Protein AF-A0A9J6ZD59-F1 (afdb_monomer_lite)

Structure (mmCIF, N/CA/C/O backbone):
data_AF-A0A9J6ZD59-F1
#
_entry.id   AF-A0A9J6ZD59-F1
#
loop_
_atom_site.group_PDB
_atom_site.id
_atom_site.type_symbol
_atom_site.label_atom_id
_atom_site.label_alt_id
_atom_site.label_comp_id
_atom_site.label_asym_id
_atom_site.label_entity_id
_atom_site.label_seq_id
_atom_site.pdbx_PDB_ins_code
_atom_site.Cartn_x
_atom_site.Cartn_y
_atom_site.Cartn_z
_atom_site.occupancy
_atom_site.B_iso_or_equiv
_atom_site.auth_seq_id
_atom_site.auth_comp_id
_atom_site.auth_asym_id
_atom_site.auth_atom_id
_atom_site.pdbx_PDB_model_num
ATOM 1 N N . MET A 1 1 ? 0.435 -4.262 -13.310 1.00 60.81 1 MET A N 1
ATOM 2 C CA . MET A 1 1 ? 0.763 -4.918 -12.031 1.00 60.81 1 MET A CA 1
ATOM 3 C C . MET A 1 1 ? 0.876 -6.402 -12.292 1.00 60.81 1 MET A C 1
ATOM 5 O O . MET A 1 1 ? -0.097 -6.998 -12.744 1.00 60.81 1 MET A O 1
ATOM 9 N N . ILE A 1 2 ? 2.059 -6.954 -12.066 1.00 70.25 2 ILE A N 1
ATOM 10 C CA . ILE A 1 2 ? 2.270 -8.401 -11.984 1.00 70.25 2 ILE A CA 1
ATOM 11 C C . ILE A 1 2 ? 2.345 -8.746 -10.492 1.00 70.25 2 ILE A C 1
ATOM 13 O O . ILE A 1 2 ? 2.813 -7.923 -9.704 1.00 70.25 2 ILE A O 1
ATOM 17 N N . VAL A 1 3 ? 1.788 -9.897 -10.111 1.00 68.38 3 VAL A N 1
ATOM 18 C CA . VAL A 1 3 ? 1.750 -10.381 -8.727 1.00 68.38 3 VAL A CA 1
ATOM 19 C C . VAL A 1 3 ? 2.423 -11.744 -8.700 1.00 68.38 3 VAL A C 1
ATOM 21 O O . VAL A 1 3 ? 1.853 -12.705 -9.217 1.00 68.38 3 VAL A O 1
ATOM 24 N N . ASP A 1 4 ? 3.599 -11.821 -8.084 1.00 70.19 4 ASP A N 1
ATOM 25 C CA . ASP A 1 4 ? 4.326 -13.076 -7.891 1.00 70.19 4 ASP A CA 1
ATOM 26 C C . ASP A 1 4 ? 4.237 -13.529 -6.428 1.00 70.19 4 ASP A C 1
ATOM 28 O O . ASP A 1 4 ? 4.376 -12.729 -5.497 1.00 70.19 4 ASP A O 1
ATOM 32 N N . TYR A 1 5 ? 3.974 -14.825 -6.230 1.00 57.22 5 TYR A N 1
ATOM 33 C CA . TYR A 1 5 ? 3.820 -15.454 -4.917 1.00 57.22 5 TYR A CA 1
ATOM 34 C C . TYR A 1 5 ? 4.978 -16.414 -4.648 1.00 57.22 5 TYR A C 1
ATOM 36 O O . TYR A 1 5 ? 5.177 -17.367 -5.404 1.00 57.22 5 TYR A O 1
ATOM 44 N N . PHE A 1 6 ? 5.685 -16.210 -3.535 1.00 56.00 6 PHE A N 1
ATOM 45 C CA . PHE A 1 6 ? 6.757 -17.096 -3.087 1.00 56.00 6 PHE A CA 1
ATOM 46 C C . PHE A 1 6 ? 6.470 -17.612 -1.672 1.00 56.00 6 PHE A C 1
ATOM 48 O O . PHE A 1 6 ? 6.186 -16.847 -0.749 1.00 56.00 6 PHE A O 1
ATOM 55 N N . ALA A 1 7 ? 6.549 -18.931 -1.503 1.00 54.12 7 ALA A N 1
ATOM 56 C CA . ALA A 1 7 ? 6.500 -19.595 -0.206 1.00 54.12 7 ALA A CA 1
ATOM 57 C C . ALA A 1 7 ? 7.598 -20.667 -0.159 1.00 54.12 7 ALA A C 1
ATOM 59 O O . ALA A 1 7 ? 7.395 -21.790 -0.619 1.00 54.12 7 ALA A O 1
ATOM 60 N N . GLU A 1 8 ? 8.766 -20.320 0.383 1.00 44.62 8 GLU A N 1
ATOM 61 C CA . GLU A 1 8 ? 9.836 -21.276 0.686 1.00 44.62 8 GLU A CA 1
ATOM 62 C C . GLU A 1 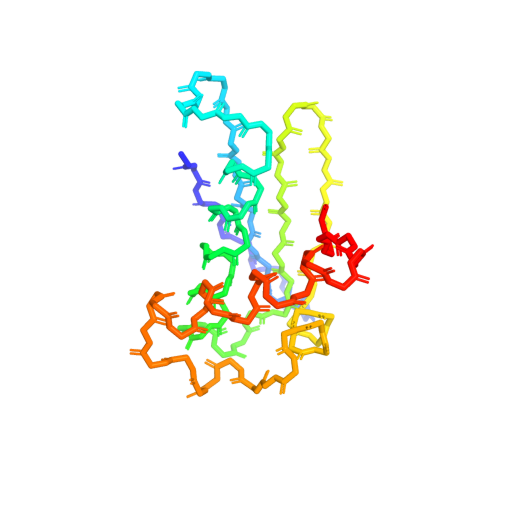8 ? 9.950 -21.477 2.208 1.00 44.62 8 GLU A C 1
ATOM 64 O O . GLU A 1 8 ? 10.362 -20.589 2.950 1.00 44.62 8 GLU A O 1
ATOM 69 N N . GLY A 1 9 ? 9.596 -22.669 2.704 1.00 54.47 9 GLY A N 1
ATOM 70 C CA . GLY A 1 9 ? 9.856 -23.066 4.096 1.00 54.47 9 GLY A CA 1
ATOM 71 C C . GLY A 1 9 ? 9.227 -22.167 5.179 1.00 54.47 9 GLY A C 1
ATOM 72 O O . GLY A 1 9 ? 8.086 -21.736 5.058 1.00 54.47 9 GLY A O 1
ATOM 73 N N . ASN A 1 10 ? 9.968 -21.939 6.276 1.00 52.53 10 ASN A N 1
ATOM 74 C CA . ASN A 1 10 ? 9.569 -21.110 7.431 1.00 52.53 10 ASN A CA 1
ATOM 75 C C . ASN A 1 10 ? 9.657 -19.590 7.161 1.00 52.53 10 ASN A C 1
ATOM 77 O O . ASN A 1 10 ? 9.547 -18.804 8.107 1.00 52.53 10 ASN A O 1
ATOM 81 N N . GLU A 1 11 ? 9.909 -19.153 5.922 1.00 55.75 11 GLU A N 1
ATOM 82 C CA . GLU A 1 11 ? 9.980 -17.725 5.630 1.00 55.75 11 GLU A CA 1
ATOM 83 C C . GLU A 1 11 ? 8.588 -17.069 5.636 1.00 55.75 11 GLU A C 1
ATOM 85 O O . GLU A 1 11 ? 7.596 -17.670 5.211 1.00 55.75 11 GLU A O 1
ATOM 90 N N . PRO A 1 12 ? 8.491 -15.820 6.128 1.00 61.31 12 PRO A N 1
ATOM 91 C CA . PRO A 1 12 ? 7.290 -15.007 6.017 1.00 61.31 12 PRO A CA 1
ATOM 92 C C . PRO A 1 12 ? 6.730 -15.008 4.594 1.00 61.31 12 PRO A C 1
ATOM 94 O O . PRO A 1 12 ? 7.431 -14.607 3.669 1.00 61.31 12 PRO A O 1
ATOM 97 N N . THR A 1 13 ? 5.459 -15.380 4.418 1.00 81.94 13 THR A N 1
ATOM 98 C CA . THR A 1 13 ? 4.805 -15.267 3.109 1.00 81.94 13 THR A CA 1
ATOM 99 C C . THR A 1 13 ? 4.922 -13.826 2.606 1.00 81.94 13 THR A C 1
ATOM 101 O O . THR A 1 13 ? 4.549 -12.887 3.326 1.00 81.94 13 THR A O 1
ATOM 104 N N . SER A 1 14 ? 5.447 -13.668 1.391 1.00 86.75 14 SER A N 1
ATOM 105 C CA . SER A 1 14 ? 5.655 -12.384 0.728 1.00 86.75 14 SER A CA 1
ATOM 106 C C . SER A 1 14 ? 5.030 -12.372 -0.666 1.00 86.75 14 SER A C 1
ATOM 108 O O . SER A 1 14 ? 4.820 -13.413 -1.292 1.00 86.75 14 SER A O 1
ATOM 110 N N . ILE A 1 15 ? 4.686 -11.172 -1.127 1.00 90.62 15 ILE A N 1
ATOM 111 C CA . ILE A 1 15 ? 4.200 -10.913 -2.483 1.00 90.62 15 ILE A CA 1
ATOM 112 C C . ILE A 1 15 ? 5.016 -9.766 -3.061 1.00 90.62 15 ILE A C 1
ATOM 114 O O . ILE A 1 15 ? 5.214 -8.758 -2.378 1.00 90.62 15 ILE A O 1
ATOM 118 N N . THR A 1 16 ? 5.428 -9.898 -4.318 1.00 92.44 16 THR A N 1
ATOM 119 C CA . THR A 1 16 ? 6.008 -8.790 -5.081 1.00 92.44 16 THR A CA 1
ATOM 120 C C . THR A 1 16 ? 4.941 -8.159 -5.969 1.00 92.44 16 THR A C 1
ATOM 122 O O . THR A 1 16 ? 4.239 -8.851 -6.708 1.00 92.44 16 THR A O 1
ATOM 125 N N . LEU A 1 17 ? 4.805 -6.838 -5.868 1.00 92.12 17 LEU A N 1
ATOM 126 C CA . LEU A 1 17 ? 4.003 -5.995 -6.738 1.00 92.12 17 LEU A CA 1
ATOM 127 C C . LEU A 1 17 ? 4.926 -5.192 -7.651 1.00 92.12 17 LEU A C 1
ATOM 129 O O . LEU A 1 17 ? 5.524 -4.206 -7.215 1.00 92.12 17 LEU A O 1
ATOM 133 N N . SER A 1 18 ? 4.988 -5.574 -8.923 1.00 91.00 18 SER A N 1
ATOM 134 C CA . SER A 1 18 ? 5.817 -4.866 -9.901 1.00 91.00 18 SER A CA 1
ATOM 135 C C . SER A 1 18 ? 4.979 -3.920 -10.763 1.00 91.00 18 SER A C 1
ATOM 137 O O . SER A 1 18 ? 3.993 -4.311 -11.416 1.00 91.00 18 SER A O 1
ATOM 139 N N . TYR A 1 19 ? 5.377 -2.650 -10.751 1.00 88.62 19 TYR A N 1
ATOM 140 C CA . TYR A 1 19 ? 4.757 -1.536 -11.457 1.00 88.62 19 TYR A CA 1
ATOM 141 C C . TYR A 1 19 ? 5.693 -1.057 -12.573 1.00 88.62 19 TYR A C 1
ATOM 143 O O . TYR A 1 19 ? 6.526 -0.177 -12.378 1.00 88.62 19 TYR A O 1
ATOM 151 N N . PHE A 1 20 ? 5.553 -1.671 -13.750 1.00 79.00 20 PHE A N 1
ATOM 152 C CA . PHE A 1 20 ? 6.322 -1.329 -14.951 1.00 79.00 20 PHE A CA 1
ATOM 153 C C . PHE A 1 20 ? 5.730 -0.122 -15.700 1.00 79.00 20 PHE A C 1
ATOM 155 O O . PHE A 1 20 ? 4.584 0.261 -15.454 1.00 79.00 20 PHE A O 1
ATOM 162 N N . GLU A 1 21 ? 6.533 0.469 -16.591 1.00 69.50 21 GLU A N 1
ATOM 163 C CA . GLU A 1 21 ? 6.305 1.777 -17.222 1.00 69.50 21 GLU A CA 1
ATOM 164 C C . GLU A 1 21 ? 4.907 1.999 -17.840 1.00 69.50 21 GLU A C 1
ATOM 166 O O . GLU A 1 21 ? 4.253 1.078 -18.327 1.00 69.50 21 GLU A O 1
ATOM 171 N N . GLN A 1 22 ? 4.520 3.285 -17.882 1.00 62.75 22 GLN A N 1
ATOM 172 C CA . GLN A 1 22 ? 3.242 3.856 -18.349 1.00 62.75 22 GLN A CA 1
ATOM 173 C C . GLN A 1 22 ? 2.048 3.713 -17.393 1.00 62.75 22 GLN A C 1
ATOM 175 O O . GLN A 1 22 ? 0.932 3.379 -17.797 1.00 62.75 22 GLN A O 1
ATOM 180 N N . LEU A 1 23 ? 2.248 4.046 -16.116 1.00 73.88 23 LEU A N 1
ATOM 181 C CA . LEU A 1 23 ? 1.120 4.344 -15.235 1.00 73.88 23 LEU A CA 1
ATOM 182 C C . LEU A 1 23 ? 0.607 5.761 -15.496 1.00 73.88 23 LEU A C 1
ATOM 184 O O . LEU A 1 23 ? 1.378 6.715 -15.568 1.00 73.88 23 LEU A O 1
ATOM 188 N N . ASN A 1 24 ? -0.711 5.894 -15.626 1.00 77.38 24 ASN A N 1
ATOM 189 C CA . ASN A 1 24 ? -1.358 7.197 -15.691 1.00 77.38 24 ASN A CA 1
ATOM 190 C C . ASN A 1 24 ? -1.404 7.808 -14.286 1.00 77.38 24 ASN A C 1
ATOM 192 O O . ASN A 1 24 ? -1.943 7.185 -13.372 1.00 77.38 24 ASN A O 1
ATOM 196 N N . GLY A 1 25 ? -0.891 9.026 -14.140 1.00 82.88 25 GLY A N 1
ATOM 197 C CA . GLY A 1 25 ? -0.924 9.783 -12.888 1.00 82.88 25 GLY A CA 1
ATOM 198 C C . GLY A 1 25 ? 0.429 10.396 -12.544 1.00 82.88 25 GLY A C 1
ATOM 199 O O . GLY A 1 25 ? 1.448 10.082 -13.158 1.00 82.88 25 GLY A O 1
ATOM 200 N N . ASN A 1 26 ? 0.436 11.302 -11.572 1.00 90.44 26 ASN A N 1
ATOM 201 C CA . ASN A 1 26 ? 1.683 11.788 -10.985 1.00 90.44 26 ASN A CA 1
ATOM 202 C C . ASN A 1 26 ? 2.258 10.769 -9.979 1.00 90.44 26 ASN A C 1
ATOM 204 O O . ASN A 1 26 ? 1.576 9.836 -9.557 1.00 90.44 26 ASN A O 1
ATOM 208 N N . ASP A 1 27 ? 3.515 10.965 -9.570 1.00 89.69 27 ASP A N 1
ATOM 209 C CA . ASP A 1 27 ? 4.225 10.042 -8.670 1.00 89.69 27 ASP A CA 1
ATOM 210 C C . ASP A 1 27 ? 3.461 9.753 -7.365 1.00 89.69 27 ASP A C 1
ATOM 212 O O . ASP A 1 27 ? 3.402 8.613 -6.904 1.00 89.69 27 ASP A O 1
ATOM 216 N N . LEU A 1 28 ? 2.811 10.771 -6.793 1.00 91.62 28 LEU A N 1
ATOM 217 C CA . LEU A 1 28 ? 2.027 10.622 -5.571 1.00 91.62 28 LEU A CA 1
ATOM 218 C C . LEU A 1 28 ? 0.767 9.783 -5.809 1.00 91.62 28 LEU A C 1
ATOM 220 O O . LEU A 1 28 ? 0.479 8.889 -5.020 1.00 91.62 28 LEU A O 1
ATOM 224 N N . GLU A 1 29 ? 0.026 10.034 -6.888 1.00 91.56 29 GLU A N 1
ATOM 225 C CA . GLU A 1 29 ? -1.168 9.252 -7.253 1.00 91.56 29 GLU A CA 1
ATOM 226 C C . GLU A 1 29 ? -0.826 7.772 -7.465 1.00 91.56 29 GLU A C 1
ATOM 228 O O . GLU A 1 29 ? -1.547 6.876 -7.010 1.00 91.56 29 GLU A O 1
ATOM 233 N N . ILE A 1 30 ? 0.316 7.519 -8.103 1.00 92.12 30 ILE A N 1
ATOM 234 C CA . ILE A 1 30 ? 0.845 6.178 -8.323 1.00 92.12 30 ILE A CA 1
ATOM 235 C C . ILE A 1 30 ? 1.176 5.509 -6.982 1.00 92.12 30 ILE A C 1
ATOM 237 O O . ILE A 1 30 ? 0.673 4.418 -6.703 1.00 92.12 30 ILE A O 1
ATOM 241 N N . LYS A 1 31 ? 1.940 6.170 -6.105 1.00 92.88 31 LYS A N 1
ATOM 242 C CA . LYS A 1 31 ? 2.301 5.626 -4.786 1.00 92.88 31 LYS A CA 1
ATOM 243 C C . LYS A 1 31 ? 1.090 5.426 -3.869 1.00 92.88 31 LYS A C 1
ATOM 245 O O . LYS A 1 31 ? 1.021 4.436 -3.142 1.00 92.88 31 LYS A O 1
ATOM 250 N N . VAL A 1 32 ? 0.084 6.299 -3.929 1.00 93.75 32 VAL A N 1
ATOM 251 C CA . VAL A 1 32 ? -1.188 6.101 -3.210 1.00 93.75 32 VAL A CA 1
ATOM 252 C C . VAL A 1 32 ? -1.915 4.854 -3.721 1.00 93.75 32 VAL A C 1
ATOM 254 O O . VAL A 1 32 ? -2.434 4.075 -2.920 1.00 93.75 32 VAL A O 1
ATOM 257 N N . SER A 1 33 ? -1.896 4.612 -5.033 1.00 92.19 33 SER A N 1
ATOM 258 C CA . SER A 1 33 ? -2.465 3.397 -5.629 1.00 92.19 33 SER A CA 1
ATOM 259 C C . SER A 1 33 ? -1.698 2.136 -5.209 1.00 92.19 33 SER A C 1
ATOM 261 O O . SER A 1 33 ? -2.306 1.109 -4.908 1.00 92.19 33 SER A O 1
ATOM 263 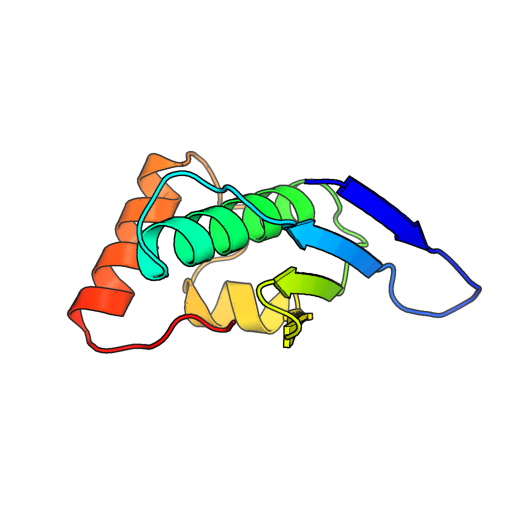N N . MET A 1 34 ? -0.366 2.209 -5.113 1.00 93.69 34 MET A N 1
ATOM 264 C CA . MET A 1 34 ? 0.471 1.123 -4.583 1.00 93.69 34 MET A CA 1
ATOM 265 C C . MET A 1 34 ? 0.122 0.791 -3.136 1.00 93.69 34 MET A C 1
ATOM 267 O O . MET A 1 34 ? -0.098 -0.371 -2.791 1.00 93.69 34 MET A O 1
ATOM 271 N N . MET A 1 35 ? -0.012 1.825 -2.306 1.00 94.44 35 MET A N 1
ATOM 272 C CA . MET A 1 35 ? -0.438 1.703 -0.916 1.00 94.44 35 MET A CA 1
ATOM 273 C C . MET A 1 35 ? -1.827 1.078 -0.789 1.00 94.44 35 MET A C 1
ATOM 275 O O . MET A 1 35 ? -2.049 0.258 0.106 1.00 94.44 35 MET A O 1
ATOM 279 N N . PHE A 1 36 ? -2.759 1.419 -1.682 1.00 93.62 36 PHE A N 1
ATOM 280 C CA . PHE A 1 36 ? -4.092 0.824 -1.689 1.00 93.62 36 PHE A CA 1
ATOM 281 C C . PHE A 1 36 ? -4.043 -0.667 -2.042 1.00 93.62 36 PHE A C 1
ATOM 283 O O . PHE A 1 36 ? -4.593 -1.490 -1.310 1.00 93.62 36 PHE A O 1
ATOM 290 N N . ASN A 1 37 ? -3.312 -1.037 -3.095 1.00 92.44 37 ASN A N 1
ATOM 291 C CA . ASN A 1 37 ? -3.154 -2.436 -3.496 1.00 92.44 37 ASN A CA 1
ATOM 292 C C . ASN A 1 37 ? -2.492 -3.270 -2.391 1.00 92.44 37 ASN A C 1
ATOM 294 O O . ASN A 1 37 ? -2.967 -4.361 -2.072 1.00 92.44 37 ASN A O 1
ATOM 298 N N . ALA A 1 38 ? -1.445 -2.734 -1.757 1.00 93.44 38 ALA A N 1
ATOM 299 C CA . ALA A 1 38 ? -0.798 -3.372 -0.618 1.00 93.44 38 ALA A CA 1
ATOM 300 C C . ALA A 1 38 ? -1.766 -3.557 0.563 1.00 93.44 38 ALA A C 1
ATOM 302 O O . ALA A 1 38 ? -1.842 -4.637 1.149 1.00 93.44 38 ALA A O 1
ATOM 303 N N . THR A 1 39 ? -2.558 -2.525 0.868 1.00 93.38 39 THR A N 1
ATOM 304 C CA . THR A 1 39 ? -3.610 -2.572 1.892 1.00 93.38 39 THR A CA 1
ATOM 305 C C . THR A 1 39 ? -4.602 -3.701 1.608 1.00 93.38 39 THR A C 1
ATOM 307 O O . THR A 1 39 ? -4.846 -4.526 2.485 1.00 93.38 39 THR A O 1
ATOM 310 N N . CYS A 1 40 ? -5.112 -3.807 0.378 1.00 91.00 40 CYS A N 1
ATOM 311 C CA . CYS A 1 40 ? -6.038 -4.869 -0.018 1.00 91.00 40 CYS A CA 1
ATOM 312 C C . CYS A 1 40 ? -5.428 -6.274 0.094 1.00 91.00 40 CYS A C 1
ATOM 314 O O . CYS A 1 40 ? -6.095 -7.197 0.571 1.00 91.00 40 CYS A O 1
ATOM 316 N N . LEU A 1 41 ? -4.170 -6.452 -0.316 1.00 91.06 41 LEU A N 1
ATOM 317 C CA . LEU A 1 41 ? -3.481 -7.739 -0.209 1.00 91.06 41 LEU A CA 1
ATOM 318 C C . LEU A 1 41 ? -3.308 -8.169 1.244 1.00 91.06 41 LEU A C 1
ATOM 320 O O . LEU A 1 41 ? -3.633 -9.300 1.597 1.00 91.06 41 LEU A O 1
ATOM 324 N N . PHE A 1 42 ? -2.870 -7.266 2.117 1.00 91.50 42 PHE A N 1
ATOM 325 C CA . PHE A 1 42 ? -2.802 -7.572 3.539 1.00 91.50 42 PHE A CA 1
ATOM 326 C C . PHE A 1 42 ? -4.191 -7.827 4.146 1.00 91.50 42 PHE A C 1
ATOM 328 O O . PHE A 1 42 ? -4.337 -8.741 4.952 1.00 91.50 42 PHE A O 1
ATOM 335 N N . SER A 1 43 ? -5.236 -7.090 3.766 1.00 89.00 43 SER A N 1
ATOM 336 C CA . SER A 1 43 ? -6.593 -7.356 4.271 1.00 89.00 43 SER A CA 1
ATOM 337 C C . SER A 1 43 ? -7.146 -8.723 3.842 1.00 89.00 43 SER A C 1
ATOM 339 O O . SER A 1 43 ? -8.008 -9.265 4.525 1.00 89.00 43 SER A O 1
ATOM 341 N N . THR A 1 44 ? -6.677 -9.286 2.724 1.00 86.88 44 THR A N 1
ATOM 342 C CA . THR A 1 44 ? -7.182 -10.562 2.181 1.00 86.88 44 THR A CA 1
ATOM 343 C C . THR A 1 44 ? -6.313 -11.767 2.543 1.00 86.88 44 THR A C 1
ATOM 345 O O . THR A 1 44 ? -6.841 -12.856 2.763 1.00 86.88 44 THR A O 1
ATOM 348 N N . ALA A 1 45 ? -4.995 -11.591 2.656 1.00 86.19 45 ALA A N 1
ATOM 349 C CA . ALA A 1 45 ? -4.047 -12.648 2.989 1.00 86.19 45 ALA A CA 1
ATOM 350 C C . ALA A 1 45 ? -3.499 -12.472 4.416 1.00 86.19 45 ALA A C 1
ATOM 352 O O . ALA A 1 45 ? -2.490 -11.807 4.650 1.00 86.19 45 ALA A O 1
ATOM 353 N N . ASN A 1 46 ? -4.149 -13.102 5.400 1.00 80.00 46 ASN A N 1
ATOM 354 C CA . ASN A 1 46 ? -3.785 -12.966 6.821 1.00 80.00 46 ASN A CA 1
ATOM 355 C C . ASN A 1 46 ? -2.372 -13.466 7.161 1.00 80.00 46 ASN A C 1
ATOM 357 O O . ASN A 1 46 ? -1.754 -12.967 8.099 1.00 80.00 46 ASN A O 1
ATOM 361 N N . ASN A 1 47 ? -1.847 -14.428 6.402 1.00 84.06 47 ASN A N 1
ATOM 362 C CA . ASN A 1 47 ? -0.483 -14.937 6.547 1.00 84.06 47 ASN A CA 1
ATOM 363 C C . ASN A 1 47 ? 0.568 -14.099 5.798 1.00 84.06 47 ASN A C 1
ATOM 365 O O . ASN A 1 47 ? 1.760 -14.323 6.005 1.00 84.06 47 ASN A O 1
ATOM 369 N N . LEU A 1 48 ? 0.153 -13.142 4.959 1.00 87.50 48 LEU A N 1
ATOM 370 C CA . LEU A 1 48 ? 1.060 -12.227 4.273 1.00 87.50 48 LEU A CA 1
ATOM 371 C C . LEU A 1 48 ? 1.699 -11.284 5.292 1.00 87.50 48 LEU A C 1
ATOM 373 O O . LEU A 1 48 ? 1.010 -10.512 5.971 1.00 87.50 48 LEU A O 1
ATOM 377 N N . GLN A 1 49 ? 3.023 -11.352 5.396 1.00 86.62 49 GLN A N 1
ATOM 378 C CA . GLN A 1 49 ? 3.786 -10.540 6.343 1.00 86.62 49 GLN A CA 1
ATOM 379 C C . GLN A 1 49 ? 4.441 -9.334 5.677 1.00 86.62 49 GLN A C 1
ATOM 381 O O . GLN A 1 49 ? 4.585 -8.292 6.318 1.00 86.62 49 GLN A O 1
ATOM 386 N N . 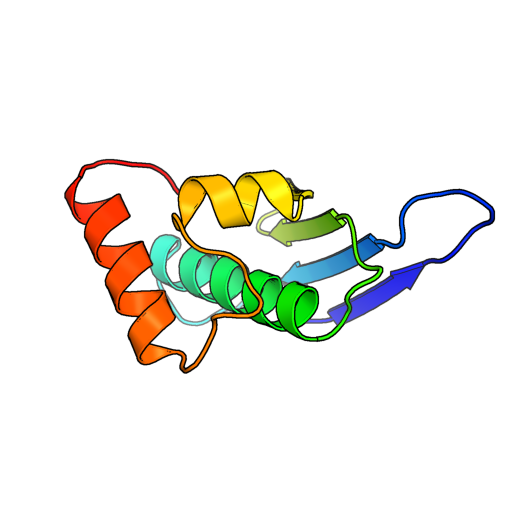LYS A 1 50 ? 4.828 -9.468 4.404 1.00 91.69 50 LYS A N 1
ATOM 387 C CA . LYS A 1 50 ? 5.574 -8.452 3.658 1.00 91.69 50 LYS A CA 1
ATOM 388 C C . LYS A 1 50 ? 5.061 -8.335 2.230 1.00 91.69 50 LYS A C 1
ATOM 390 O O . LYS A 1 50 ? 4.704 -9.334 1.612 1.00 91.69 50 LYS A O 1
ATOM 395 N N . ILE A 1 51 ? 5.086 -7.119 1.711 1.00 94.19 51 ILE A N 1
ATOM 396 C CA . ILE A 1 51 ? 4.887 -6.816 0.300 1.00 94.19 51 ILE A CA 1
ATOM 397 C C . ILE A 1 51 ? 6.134 -6.093 -0.186 1.00 94.19 51 ILE A C 1
ATOM 399 O O . ILE A 1 51 ? 6.585 -5.129 0.431 1.00 94.19 51 ILE A O 1
ATOM 403 N N . ILE A 1 52 ? 6.695 -6.588 -1.277 1.00 94.38 52 ILE A N 1
ATOM 404 C CA . ILE A 1 52 ? 7.786 -5.953 -2.001 1.00 94.38 52 ILE A CA 1
ATOM 405 C C . ILE A 1 52 ? 7.144 -5.148 -3.129 1.00 94.38 52 ILE A C 1
ATOM 407 O O . ILE A 1 52 ? 6.315 -5.678 -3.861 1.00 94.38 52 ILE A O 1
ATOM 411 N N . ILE A 1 53 ? 7.482 -3.872 -3.252 1.00 94.56 53 ILE A N 1
ATOM 412 C CA . ILE A 1 53 ? 6.970 -2.985 -4.297 1.00 94.56 53 ILE A CA 1
ATOM 413 C C . ILE A 1 53 ? 8.144 -2.594 -5.176 1.00 94.56 53 ILE A C 1
ATOM 415 O O . ILE A 1 53 ? 9.122 -2.045 -4.679 1.00 94.56 53 ILE A O 1
ATOM 419 N N . GLU A 1 54 ? 8.031 -2.871 -6.468 1.00 93.94 54 GLU A N 1
ATOM 420 C CA . GLU A 1 54 ? 9.021 -2.484 -7.470 1.00 93.94 54 GLU A CA 1
ATOM 421 C C . GLU A 1 54 ? 8.437 -1.383 -8.353 1.00 93.94 54 GLU A C 1
ATOM 423 O O . GLU A 1 54 ? 7.399 -1.581 -8.997 1.00 93.94 54 GLU A O 1
ATOM 428 N N . TYR A 1 55 ? 9.084 -0.219 -8.368 1.00 91.56 55 TYR A N 1
ATOM 429 C CA . TYR A 1 55 ? 8.639 0.960 -9.106 1.00 91.56 55 TYR A CA 1
ATOM 430 C C . TYR A 1 55 ? 9.817 1.881 -9.432 1.00 91.56 55 TYR A C 1
ATOM 432 O O . TYR A 1 55 ? 10.618 2.175 -8.556 1.00 91.56 55 TYR A O 1
ATOM 440 N N . ASN A 1 56 ? 9.913 2.357 -10.681 1.00 88.69 56 ASN A N 1
ATOM 441 C CA . ASN A 1 56 ? 10.998 3.234 -11.154 1.00 88.69 56 ASN A CA 1
ATOM 442 C C . ASN A 1 56 ? 12.408 2.719 -10.808 1.00 88.69 56 ASN A C 1
ATOM 444 O O . ASN A 1 56 ? 13.250 3.482 -10.351 1.00 88.69 56 ASN A O 1
ATOM 448 N N . GLU A 1 57 ? 12.654 1.420 -11.010 1.00 86.50 57 GLU A N 1
ATOM 449 C CA . GLU A 1 57 ? 13.926 0.750 -10.669 1.00 86.50 57 GLU A CA 1
ATOM 450 C C . GLU A 1 57 ? 14.251 0.717 -9.160 1.00 86.50 57 GLU A C 1
ATOM 452 O O . GLU A 1 57 ? 15.284 0.179 -8.761 1.00 86.50 57 GLU A O 1
ATOM 457 N N . GLU A 1 58 ? 13.356 1.223 -8.309 1.00 90.75 58 GLU A N 1
ATOM 458 C CA . GLU A 1 58 ? 13.450 1.138 -6.857 1.00 90.75 58 GLU A CA 1
ATOM 459 C C . GLU A 1 58 ? 12.636 -0.044 -6.325 1.00 90.75 58 GLU A C 1
ATOM 461 O O . GLU A 1 58 ? 11.587 -0.417 -6.859 1.00 90.75 58 GLU A O 1
ATOM 466 N N . GLN A 1 59 ? 13.133 -0.628 -5.235 1.00 93.38 59 GLN A N 1
ATOM 467 C CA . GLN A 1 59 ? 12.478 -1.709 -4.515 1.00 93.38 59 GLN A CA 1
ATOM 468 C C . GLN A 1 59 ? 12.224 -1.267 -3.074 1.00 93.38 59 GLN A C 1
ATOM 470 O O . GLN A 1 59 ? 13.158 -1.066 -2.295 1.00 93.38 59 GLN A O 1
ATOM 475 N N . MET A 1 60 ? 10.953 -1.168 -2.699 1.00 94.31 60 MET A N 1
ATOM 476 C CA . MET A 1 60 ? 10.523 -0.912 -1.328 1.00 94.31 60 MET A CA 1
ATOM 477 C C . MET A 1 60 ? 9.980 -2.183 -0.688 1.00 94.31 60 MET A C 1
ATOM 479 O O . MET A 1 60 ? 9.334 -3.003 -1.333 1.00 94.31 60 MET A O 1
ATOM 483 N N . THR A 1 61 ? 10.202 -2.339 0.614 1.00 93.69 61 THR A N 1
ATOM 484 C CA . THR A 1 61 ? 9.541 -3.378 1.410 1.00 93.69 61 THR A CA 1
ATOM 485 C C . THR A 1 61 ? 8.580 -2.718 2.378 1.00 93.69 61 THR A C 1
ATOM 487 O O . THR A 1 61 ? 8.987 -1.884 3.181 1.00 93.69 61 THR A O 1
ATOM 490 N N . LEU A 1 62 ? 7.322 -3.137 2.324 1.00 94.62 62 LEU A N 1
ATOM 491 C CA . LEU A 1 62 ? 6.275 -2.721 3.239 1.00 94.62 62 LEU A CA 1
ATOM 492 C C . LEU A 1 62 ? 5.819 -3.935 4.041 1.00 94.62 62 LEU A C 1
ATOM 494 O O . LEU A 1 62 ? 5.383 -4.936 3.471 1.00 94.62 62 LEU A O 1
ATOM 498 N N . ASP A 1 63 ? 5.899 -3.864 5.366 1.00 92.81 63 ASP A N 1
ATOM 499 C C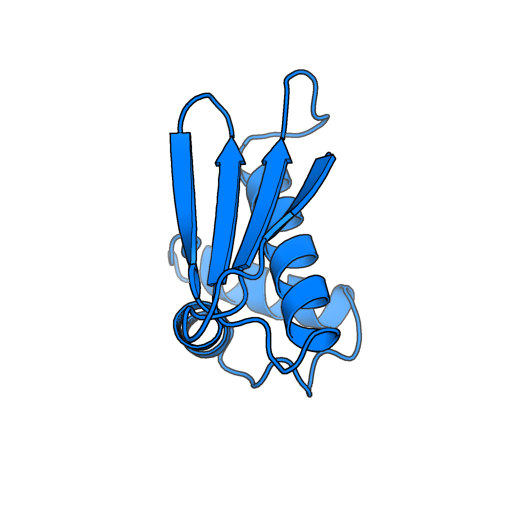A . ASP A 1 63 ? 5.322 -4.890 6.235 1.00 92.81 63 ASP A CA 1
ATOM 500 C C . ASP A 1 63 ? 3.939 -4.482 6.770 1.00 92.81 63 ASP A C 1
ATOM 502 O O . ASP A 1 63 ? 3.575 -3.301 6.830 1.00 92.81 63 ASP A O 1
ATOM 506 N N . ARG A 1 64 ? 3.143 -5.482 7.175 1.00 91.12 64 ARG A N 1
ATOM 507 C CA . ARG A 1 64 ? 1.780 -5.267 7.692 1.00 91.12 64 ARG A CA 1
ATOM 508 C C . ARG A 1 64 ? 1.757 -4.272 8.857 1.00 91.12 64 ARG A C 1
ATOM 510 O O . ARG A 1 64 ? 0.842 -3.453 8.966 1.00 91.12 64 ARG A O 1
ATOM 517 N N . LYS A 1 65 ? 2.730 -4.366 9.765 1.00 91.38 65 LYS A N 1
ATOM 518 C CA . LYS A 1 65 ? 2.768 -3.576 10.999 1.00 91.38 65 LYS A CA 1
ATOM 519 C C . LYS A 1 65 ? 3.095 -2.118 10.695 1.00 91.38 65 LYS A C 1
ATOM 521 O O . LYS A 1 65 ? 2.456 -1.236 11.267 1.00 91.38 65 LYS A O 1
ATOM 526 N N . GLN A 1 66 ? 4.044 -1.866 9.803 1.00 93.56 66 GLN A N 1
ATOM 527 C CA . GLN A 1 66 ? 4.402 -0.542 9.313 1.00 93.56 66 GLN A CA 1
ATOM 528 C C . GLN A 1 66 ? 3.181 0.139 8.691 1.00 93.56 66 GLN A C 1
ATOM 530 O O . GLN A 1 66 ? 2.832 1.249 9.095 1.00 93.56 66 GLN A O 1
ATOM 535 N N . LEU A 1 67 ? 2.468 -0.561 7.804 1.00 93.06 67 LEU A N 1
ATOM 536 C CA . LEU A 1 67 ? 1.270 -0.037 7.150 1.00 93.06 67 LEU A CA 1
ATOM 537 C C . LEU A 1 67 ? 0.147 0.281 8.149 1.00 93.06 67 LEU A C 1
ATOM 539 O O . LEU A 1 67 ? -0.414 1.375 8.118 1.00 93.06 67 LEU A O 1
ATOM 543 N N . GLN A 1 68 ? -0.147 -0.631 9.081 1.00 93.00 68 GLN A N 1
ATOM 544 C CA . GLN A 1 68 ? -1.149 -0.407 10.135 1.00 93.00 68 GLN A CA 1
ATOM 545 C C . GLN A 1 68 ? -0.785 0.756 11.059 1.00 93.00 68 GLN A C 1
ATOM 547 O O . GLN A 1 68 ? -1.652 1.538 11.449 1.00 93.00 68 GLN A O 1
ATOM 552 N N . THR A 1 69 ? 0.496 0.874 11.411 1.00 94.06 69 THR A N 1
ATOM 553 C CA . THR A 1 69 ? 0.996 1.957 12.266 1.00 94.06 69 THR A CA 1
ATOM 554 C C . THR A 1 69 ? 0.835 3.300 11.567 1.00 94.06 69 THR A C 1
ATOM 556 O O . THR A 1 69 ? 0.351 4.253 12.175 1.00 94.06 69 THR A O 1
ATOM 559 N N . TRP A 1 70 ? 1.184 3.363 10.281 1.00 94.69 70 TRP A N 1
ATOM 560 C CA . TRP A 1 70 ? 1.061 4.578 9.487 1.00 94.69 70 TRP A CA 1
ATOM 561 C C . TRP A 1 70 ? -0.405 4.974 9.265 1.00 94.69 70 TRP A C 1
ATOM 563 O O . TRP A 1 70 ? -0.769 6.124 9.492 1.00 94.69 70 TRP A O 1
ATOM 573 N N . LEU A 1 71 ? -1.275 4.020 8.911 1.00 92.19 71 LEU A N 1
ATOM 574 C CA . LEU A 1 71 ? -2.709 4.256 8.699 1.00 92.19 71 LEU A CA 1
ATOM 575 C C . LEU A 1 71 ? -3.482 4.554 9.996 1.00 92.19 71 LEU A C 1
ATOM 577 O O . LEU A 1 71 ? -4.529 5.201 9.956 1.00 92.19 71 LEU A O 1
ATOM 581 N N . GLY A 1 72 ? -2.986 4.084 11.144 1.00 90.94 72 GLY A N 1
ATOM 582 C CA . GLY A 1 72 ? -3.628 4.255 12.448 1.00 90.94 72 GLY A CA 1
ATOM 583 C C . GLY A 1 72 ? -4.840 3.346 12.681 1.00 90.94 72 GLY A C 1
ATOM 584 O O . GLY A 1 72 ? -5.670 3.653 13.536 1.00 90.94 72 GLY A O 1
ATOM 585 N N . TYR A 1 73 ? -4.970 2.252 11.925 1.00 88.81 73 TYR A N 1
ATOM 586 C CA . TYR A 1 73 ? -6.031 1.254 12.085 1.00 88.81 73 TYR A CA 1
ATOM 587 C C . TYR A 1 73 ? -5.556 -0.144 11.655 1.00 88.81 73 TYR A C 1
ATOM 589 O O . TYR A 1 73 ? -4.551 -0.278 10.954 1.00 88.81 73 TYR A O 1
ATOM 597 N N . THR A 1 74 ? -6.250 -1.201 12.094 1.00 89.38 74 THR A N 1
ATOM 598 C CA . THR A 1 74 ? -5.927 -2.580 11.678 1.00 89.38 74 THR A CA 1
ATOM 599 C C . THR A 1 74 ? -6.523 -2.871 10.306 1.00 89.38 74 THR A C 1
ATOM 601 O O . THR A 1 74 ? -7.634 -2.444 10.016 1.00 89.38 74 THR A O 1
ATOM 604 N N . LEU A 1 75 ? -5.825 -3.609 9.441 1.00 86.19 75 LEU A N 1
ATOM 605 C CA . L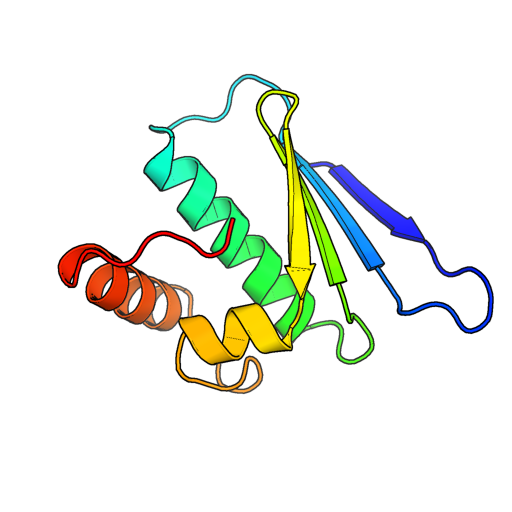EU A 1 75 ? -6.269 -3.798 8.047 1.00 86.19 75 LEU A CA 1
ATOM 606 C C . LEU A 1 75 ? -7.580 -4.594 7.931 1.00 86.19 75 LEU A C 1
ATOM 608 O O . LEU A 1 75 ? -8.279 -4.481 6.925 1.00 86.19 75 LEU A O 1
ATOM 612 N N . ASP A 1 76 ? -7.971 -5.292 8.996 1.00 81.75 76 ASP A N 1
ATOM 613 C CA . ASP A 1 76 ? -9.279 -5.943 9.156 1.00 81.75 76 ASP A CA 1
ATOM 614 C C . ASP A 1 76 ? -10.442 -4.927 9.227 1.00 81.75 76 ASP A C 1
ATOM 616 O O . ASP A 1 76 ? -11.606 -5.285 9.077 1.00 81.75 76 ASP A O 1
ATOM 620 N N . GLN A 1 77 ? -10.139 -3.644 9.459 1.00 80.56 77 GLN A N 1
ATOM 621 C CA . GLN A 1 77 ? -11.091 -2.529 9.505 1.00 80.56 77 GLN A CA 1
ATOM 622 C C . GLN A 1 77 ? -11.194 -1.778 8.164 1.00 80.56 77 GLN A C 1
ATOM 624 O O . GLN A 1 77 ? -11.814 -0.706 8.108 1.00 80.56 77 GLN A O 1
ATOM 629 N N . LEU A 1 78 ? -10.575 -2.282 7.089 1.00 82.44 78 LEU A N 1
ATOM 630 C CA . LEU A 1 78 ? -10.718 -1.717 5.748 1.00 82.44 78 LEU A CA 1
ATOM 631 C C . LEU A 1 78 ? -12.134 -1.988 5.214 1.00 82.44 78 LEU A C 1
ATOM 633 O O . LEU A 1 78 ? -12.442 -3.072 4.737 1.00 82.44 78 LEU A O 1
ATOM 637 N N . GLU A 1 79 ? -12.998 -0.978 5.282 1.00 80.06 79 GLU A N 1
ATOM 638 C CA . GLU A 1 79 ? -14.391 -1.086 4.818 1.00 80.06 79 GLU A CA 1
ATOM 639 C C . GLU A 1 79 ? -14.574 -0.627 3.366 1.00 80.06 79 GLU A C 1
ATOM 641 O O . GLU A 1 79 ? -15.484 -1.076 2.676 1.00 80.06 79 GLU A O 1
ATOM 646 N N . SER A 1 80 ? -13.759 0.331 2.912 1.00 87.31 80 SER A N 1
ATOM 647 C CA . SER A 1 80 ? -13.859 0.914 1.572 1.00 87.31 80 SER A CA 1
ATOM 648 C C . SER A 1 80 ? -12.601 1.689 1.189 1.00 87.31 80 SER A C 1
ATOM 650 O O . SER A 1 80 ? -11.893 2.220 2.050 1.00 87.31 80 SER A O 1
ATOM 652 N N . GLU A 1 81 ? -12.395 1.857 -0.116 1.00 89.69 81 GLU A N 1
ATOM 653 C CA . GLU A 1 81 ? -11.386 2.758 -0.685 1.00 89.69 81 GLU A CA 1
ATOM 654 C C . GLU A 1 81 ? -11.532 4.192 -0.156 1.00 89.69 81 GLU A C 1
ATOM 656 O O . GLU A 1 81 ? -10.556 4.832 0.221 1.00 89.69 81 GLU A O 1
ATOM 661 N N . LYS A 1 82 ? -12.768 4.681 0.003 1.00 91.19 82 LYS A N 1
ATOM 662 C CA . LYS A 1 82 ? -13.034 6.012 0.566 1.00 91.19 82 LYS A CA 1
ATOM 663 C C . LYS A 1 82 ? -12.485 6.171 1.988 1.00 91.19 82 LYS A C 1
ATOM 665 O O . LYS A 1 82 ? -11.968 7.235 2.330 1.00 91.19 82 LYS A O 1
ATOM 670 N N . LYS A 1 83 ? -12.606 5.137 2.832 1.00 88.94 83 LYS A N 1
ATOM 671 C CA . LYS A 1 83 ? -12.051 5.144 4.197 1.00 88.94 83 LYS A CA 1
ATOM 672 C C . LYS A 1 83 ? -10.524 5.172 4.157 1.00 88.94 83 LYS A C 1
ATOM 674 O O . LYS A 1 83 ? -9.928 5.940 4.908 1.00 88.94 83 LYS A O 1
ATOM 679 N N . PHE A 1 84 ? -9.920 4.395 3.259 1.00 93.88 84 PHE A N 1
ATOM 680 C CA . PHE A 1 84 ? -8.479 4.406 3.021 1.00 93.88 84 PHE A CA 1
ATOM 681 C C . PHE A 1 84 ? -7.987 5.797 2.589 1.00 93.88 84 PHE A C 1
ATOM 683 O O . PHE A 1 84 ? -7.171 6.393 3.293 1.00 93.88 84 PHE A O 1
ATOM 690 N N . LEU A 1 85 ? -8.557 6.364 1.521 1.00 94.31 85 LEU A N 1
ATOM 691 C CA . LEU A 1 85 ? -8.167 7.672 0.984 1.00 94.31 85 LEU A CA 1
ATOM 692 C C . LEU A 1 85 ? -8.316 8.790 2.018 1.00 94.31 85 LEU A C 1
ATOM 694 O O . LEU A 1 85 ? -7.458 9.661 2.117 1.00 94.31 85 LEU A O 1
ATOM 698 N N . LYS A 1 86 ? -9.364 8.748 2.851 1.00 93.38 86 LYS A N 1
ATOM 699 C CA . LYS A 1 86 ? -9.538 9.717 3.942 1.00 93.38 86 LYS A CA 1
ATOM 700 C C . LYS A 1 86 ? -8.358 9.710 4.921 1.00 93.38 86 LYS A C 1
ATOM 702 O O . LYS A 1 86 ? -7.951 10.776 5.375 1.00 93.38 86 LYS A O 1
ATOM 707 N N . GLN A 1 87 ? -7.836 8.534 5.275 1.00 93.75 87 GLN A N 1
ATOM 708 C CA . GLN A 1 87 ? -6.706 8.432 6.206 1.00 93.75 87 GLN A CA 1
ATOM 709 C C . GLN A 1 87 ? -5.390 8.819 5.536 1.00 93.75 87 GLN A C 1
ATOM 711 O O . GLN A 1 87 ? -4.618 9.566 6.129 1.00 93.75 87 GLN A O 1
ATOM 716 N N . VAL A 1 88 ? -5.177 8.392 4.289 1.00 95.06 88 VAL A N 1
ATOM 717 C CA . VAL A 1 88 ? -4.010 8.793 3.491 1.00 95.06 88 VAL A CA 1
ATOM 718 C C . VAL A 1 88 ? -3.948 10.313 3.345 1.00 95.06 88 VAL A C 1
ATOM 720 O O . VAL A 1 88 ? -2.932 10.913 3.676 1.00 95.06 88 VAL A O 1
ATOM 723 N N . ASN A 1 89 ? -5.045 10.958 2.946 1.00 95.19 89 ASN A N 1
ATOM 724 C CA . ASN A 1 89 ? -5.077 12.410 2.770 1.00 95.19 89 ASN A CA 1
ATOM 725 C C . ASN A 1 89 ? -4.796 13.146 4.080 1.00 95.19 89 ASN A C 1
ATOM 727 O O . ASN A 1 89 ? -3.976 14.054 4.097 1.00 95.19 89 ASN A O 1
ATOM 731 N N . LYS A 1 90 ? -5.384 12.698 5.198 1.00 95.56 90 LYS A N 1
ATOM 732 C CA . LYS A 1 90 ? -5.103 13.270 6.523 1.00 95.56 90 LYS A CA 1
ATOM 733 C C . LYS A 1 90 ? -3.609 13.218 6.873 1.00 95.56 90 LYS A C 1
ATOM 735 O O . LYS A 1 90 ? -3.095 14.136 7.505 1.00 95.56 90 LYS A O 1
ATOM 740 N N . LYS A 1 91 ? -2.925 12.135 6.500 1.00 95.25 91 LYS A N 1
ATOM 741 C CA . LYS A 1 91 ? -1.492 11.929 6.746 1.00 95.25 91 LYS A CA 1
ATOM 742 C C . LYS A 1 91 ? -0.631 12.839 5.872 1.00 95.25 91 LYS A C 1
ATOM 744 O O . LYS A 1 91 ? 0.251 13.521 6.385 1.00 95.25 91 LYS A O 1
ATOM 749 N N . LEU A 1 92 ? -0.953 12.918 4.584 1.00 95.06 92 LEU A N 1
ATOM 750 C CA . LEU A 1 92 ? -0.270 13.797 3.634 1.00 95.06 92 LEU A CA 1
ATOM 751 C C . LEU A 1 92 ? -0.467 15.284 3.980 1.00 95.06 92 LEU A C 1
ATOM 753 O O . LEU A 1 92 ? 0.487 16.054 3.939 1.00 95.06 92 LEU 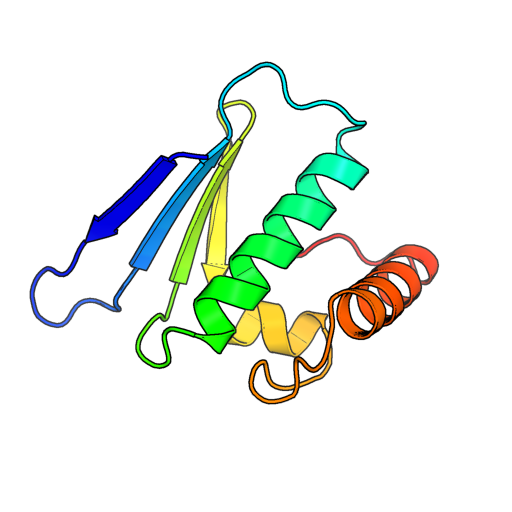A O 1
ATOM 757 N N . GLU A 1 93 ? -1.672 15.687 4.399 1.00 95.88 93 GLU A N 1
ATOM 758 C CA . GLU A 1 93 ? -1.974 17.046 4.884 1.00 95.88 93 GLU A CA 1
ATOM 759 C C . GLU A 1 93 ? -1.187 17.408 6.154 1.00 95.88 93 GLU A C 1
ATOM 761 O O . GLU A 1 93 ? -0.865 18.575 6.374 1.00 95.88 93 GLU A O 1
ATOM 766 N N . ALA A 1 94 ? -0.842 16.412 6.977 1.00 95.62 94 ALA A N 1
ATOM 767 C CA . ALA A 1 94 ? 0.027 16.577 8.140 1.00 95.62 94 ALA A CA 1
ATOM 768 C C . ALA A 1 94 ? 1.529 16.615 7.783 1.00 95.62 94 ALA A C 1
ATOM 770 O O . ALA A 1 94 ? 2.363 16.756 8.677 1.00 95.62 94 ALA A O 1
ATOM 771 N N . GLY A 1 95 ? 1.881 16.497 6.497 1.00 94.19 95 GLY A N 1
ATOM 772 C CA . GLY A 1 95 ? 3.262 16.469 6.015 1.00 94.19 95 GLY A CA 1
ATOM 773 C C . GLY A 1 95 ? 3.966 15.122 6.204 1.00 94.19 95 GLY A C 1
ATOM 774 O O . GLY A 1 95 ? 5.184 15.053 6.046 1.00 94.19 95 GLY A O 1
ATOM 775 N N . GLU A 1 96 ? 3.234 14.057 6.551 1.00 95.38 96 GLU A N 1
ATOM 776 C CA . GLU A 1 96 ? 3.803 12.710 6.627 1.00 95.38 96 GLU A CA 1
ATOM 777 C C . GLU A 1 96 ? 4.081 12.175 5.214 1.00 95.38 96 GLU A C 1
ATOM 779 O O . GLU A 1 96 ? 3.281 12.351 4.295 1.00 95.38 96 GLU A O 1
ATOM 784 N N . GLN A 1 97 ? 5.214 11.495 5.040 1.00 93.56 97 GLN A N 1
ATOM 785 C CA . GLN A 1 97 ? 5.532 10.779 3.803 1.00 93.56 97 GLN A CA 1
ATOM 786 C C . GLN A 1 97 ? 4.856 9.406 3.796 1.00 93.56 97 GLN A C 1
ATOM 788 O O . GLN A 1 97 ? 4.573 8.840 4.858 1.00 93.56 97 GLN A O 1
ATOM 793 N N . LEU A 1 98 ? 4.597 8.868 2.601 1.00 92.88 98 LEU A N 1
ATOM 794 C CA . LEU A 1 98 ? 4.142 7.486 2.457 1.00 92.88 98 LEU A CA 1
ATOM 795 C C . LEU A 1 98 ? 5.220 6.530 3.005 1.00 92.88 98 LEU A C 1
ATOM 797 O O . LEU A 1 98 ? 6.405 6.850 2.950 1.00 92.88 98 LEU A O 1
ATOM 801 N N . PRO A 1 99 ? 4.843 5.362 3.552 1.00 92.44 99 PRO A N 1
ATOM 802 C CA . PRO A 1 99 ? 5.795 4.389 4.088 1.00 92.44 99 PRO A CA 1
ATOM 803 C C . PRO A 1 99 ? 6.477 3.552 2.985 1.00 92.44 99 PRO A C 1
ATOM 805 O O . PRO A 1 99 ? 6.907 2.431 3.259 1.00 92.44 99 PRO A O 1
ATOM 808 N N . ILE A 1 100 ? 6.522 4.088 1.759 1.00 90.12 100 ILE A N 1
ATOM 809 C CA . ILE A 1 100 ? 7.081 3.535 0.522 1.00 90.12 100 ILE A CA 1
ATOM 810 C C . ILE A 1 100 ? 7.692 4.674 -0.298 1.00 90.12 100 ILE A C 1
ATOM 812 O O . ILE A 1 100 ? 7.251 5.834 -0.115 1.00 90.12 100 ILE A O 1
#

Foldseek 3Di:
DDWDWDDDPPDQTEIEDEDDDDDPDDPVVVVLVVLVVVLVCCLVDVSHAWYWYHDPNDIDIDGQVNSCVQLVHHSVPCPDPVSSVVSVVVCVVVVHDDSD

Radius of gyration: 13.39 Å; chains: 1; bounding box: 28×40×31 Å

Organism: NCBI:txid2994561

Secondary structure (DSSP, 8-state):
-EEEEE--TTSPEEEEEEE-S--SS-HHHHHHHHHHHHHHHHHH-TTEEEEEEEETTEEEEEEHHHHHHHHTS-GGG---HHHHHHHHHHHHHTTPPP--

Sequence (100 aa):
MIVDYFAEGNEPTSITLSYFEQLNGNDLEIKVSMMFNATCLFSTANNLQKIIIEYNEEQMTLDRKQLQTWLGYTLDQLESEKKFLKQVNKKLEAGEQLPI

pLDDT: mean 86.21, std 11.81, range [44.62, 95.88]